Protein AF-A0A4U9ZBL6-F1 (afdb_monomer)

Solvent-accessible surface area (backbone atoms only — not comparable to full-atom values): 5218 Å² total; per-residue (Å²): 132,87,84,85,39,73,48,75,58,97,87,41,84,41,80,49,54,67,68,59,52,52,50,53,50,51,53,56,50,48,52,54,49,50,54,52,52,32,59,74,69,66,59,68,58,75,70,77,56,37,86,82,82,50,43,71,72,68,67,58,67,85,88,62,63,62,66,62,52,52,52,51,50,53,52,53,51,54,54,60,76,73,109

Secondary structure (DSSP, 8-state):
-PPPEEEEETTEEEEE-HHHHHHHHHHHHHHHHHHHHHHHTT---GGGG-SSS-HHHHT--TT--HHHHHHHHHHHHHHHHT-

pLDDT: mean 89.41, std 8.42, range [69.0, 97.94]

Structure (mmCIF, N/CA/C/O backbone):
data_AF-A0A4U9ZBL6-F1
#
_entry.id   AF-A0A4U9ZBL6-F1
#
loop_
_atom_site.group_PDB
_atom_site.id
_atom_site.type_symbol
_atom_site.label_atom_id
_atom_site.label_alt_id
_atom_site.label_comp_id
_atom_site.label_asym_id
_atom_site.label_entity_id
_atom_site.label_seq_id
_atom_site.pdbx_PDB_ins_code
_atom_site.Cartn_x
_atom_site.Cartn_y
_atom_site.Cartn_z
_atom_site.occupancy
_atom_site.B_iso_or_equiv
_atom_site.auth_seq_id
_atom_site.auth_comp_id
_atom_site.auth_asym_id
_atom_site.auth_atom_id
_atom_site.pdbx_PDB_model_num
ATOM 1 N N . MET A 1 1 ? -16.207 0.211 37.759 1.00 72.56 1 MET A N 1
ATOM 2 C CA . MET A 1 1 ? -16.730 1.113 36.706 1.00 72.56 1 MET A CA 1
ATOM 3 C C . MET A 1 1 ? -16.857 0.323 35.414 1.00 72.56 1 MET A C 1
ATOM 5 O O . MET A 1 1 ? -15.908 -0.373 35.0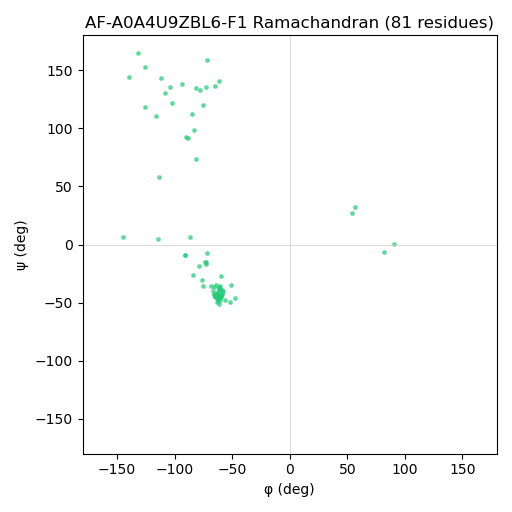73 1.00 72.56 1 MET A O 1
ATOM 9 N N . LYS A 1 2 ? -18.003 0.375 34.724 1.00 80.69 2 LYS A N 1
ATOM 10 C CA . LYS A 1 2 ? -18.142 -0.259 33.403 1.00 80.69 2 LYS A CA 1
ATOM 11 C C . LYS A 1 2 ? -17.422 0.616 32.374 1.00 80.69 2 LYS A C 1
ATOM 13 O O . LYS A 1 2 ? -17.750 1.793 32.260 1.00 80.69 2 LYS A O 1
ATOM 18 N N . LYS A 1 3 ? -16.413 0.067 31.690 1.00 86.88 3 LYS A N 1
ATOM 19 C CA . LYS A 1 3 ? -15.740 0.749 30.578 1.00 86.88 3 LYS A CA 1
ATOM 20 C C . LYS A 1 3 ? -16.678 0.759 29.375 1.00 86.88 3 LYS A C 1
ATOM 22 O O . LYS A 1 3 ? -17.318 -0.247 29.082 1.00 86.88 3 LYS A O 1
ATOM 27 N N . GLU A 1 4 ? -16.771 1.899 28.708 1.00 93.25 4 GLU A N 1
ATOM 28 C CA . GLU A 1 4 ? -17.520 2.038 27.464 1.00 93.25 4 GLU A CA 1
ATOM 29 C C . GLU A 1 4 ? -16.542 2.090 26.292 1.00 93.25 4 GLU A C 1
ATOM 31 O O . GLU A 1 4 ? -15.534 2.793 26.359 1.00 93.25 4 GLU A O 1
ATOM 36 N N . TYR A 1 5 ? -16.843 1.351 25.226 1.00 95.19 5 TYR A N 1
ATOM 37 C CA . TYR A 1 5 ? -15.991 1.235 24.047 1.00 95.19 5 TYR A CA 1
ATOM 38 C C . TYR A 1 5 ? -16.657 1.909 22.852 1.00 95.19 5 TYR A C 1
ATOM 40 O O . TYR A 1 5 ? -17.878 1.852 22.691 1.00 95.19 5 TYR A O 1
ATOM 48 N N . TYR A 1 6 ? -15.848 2.556 22.017 1.00 95.94 6 TYR A N 1
ATOM 49 C CA . TYR A 1 6 ? -16.319 3.341 20.882 1.00 95.94 6 TYR A CA 1
ATOM 50 C C . TYR A 1 6 ? -15.419 3.124 19.664 1.00 95.94 6 TYR A C 1
ATOM 52 O O . TYR A 1 6 ? -14.202 3.020 19.812 1.00 95.94 6 TYR A O 1
ATOM 60 N N . LEU A 1 7 ? -16.018 3.108 18.475 1.00 95.62 7 LEU A N 1
ATOM 61 C CA . LEU A 1 7 ? -15.336 3.092 17.179 1.00 95.62 7 LEU A CA 1
ATOM 62 C C . LEU A 1 7 ? -15.842 4.247 16.31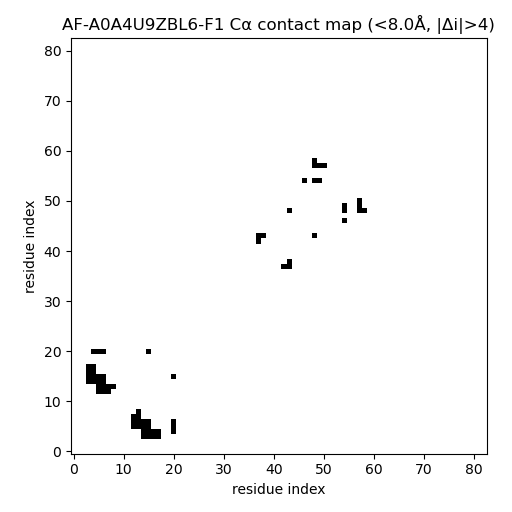2 1.00 95.62 7 LEU A C 1
ATOM 64 O O . LEU A 1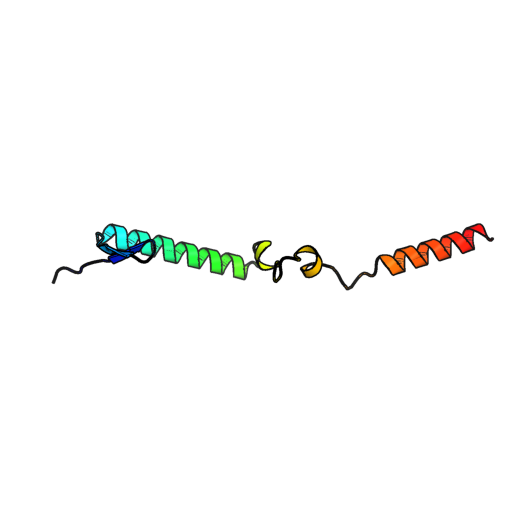 7 ? -16.975 4.699 16.475 1.00 95.62 7 LEU A O 1
ATOM 68 N N . TYR A 1 8 ? -15.003 4.729 15.397 1.00 94.44 8 TYR A N 1
ATOM 69 C CA . TYR A 1 8 ? -15.382 5.758 14.432 1.00 94.44 8 TYR A CA 1
ATOM 70 C C . TYR A 1 8 ? -15.649 5.119 13.072 1.00 94.44 8 TYR A C 1
ATOM 72 O O . TYR A 1 8 ? -14.760 4.485 12.511 1.00 94.44 8 TYR A O 1
ATOM 80 N N . VAL A 1 9 ? -16.856 5.306 12.540 1.00 92.88 9 VAL A N 1
ATOM 81 C CA . VAL A 1 9 ? -17.267 4.792 11.226 1.00 92.88 9 VAL A CA 1
ATOM 82 C C . VAL A 1 9 ? -17.788 5.968 10.410 1.00 92.88 9 VAL A C 1
ATOM 84 O O . VAL A 1 9 ? -18.719 6.648 10.835 1.00 92.88 9 VAL A O 1
ATOM 87 N N . GLY A 1 10 ? -17.140 6.273 9.282 1.00 92.06 10 GLY A N 1
ATOM 88 C CA . GLY A 1 10 ? -17.511 7.427 8.448 1.00 92.06 10 GLY A CA 1
ATOM 89 C C . GLY A 1 10 ? -17.491 8.769 9.198 1.00 92.06 10 GLY A C 1
ATOM 90 O O . GLY A 1 10 ? -18.325 9.629 8.945 1.00 92.06 10 GLY A O 1
ATOM 91 N N . GLY A 1 11 ? -16.598 8.924 10.183 1.00 92.75 11 GLY A N 1
ATOM 92 C CA . GLY A 1 11 ? -16.509 10.119 11.035 1.00 92.75 11 GLY A CA 1
ATOM 93 C C . GLY A 1 11 ? -17.495 10.163 12.211 1.00 92.75 11 GLY A C 1
ATOM 94 O O . GLY A 1 11 ? -17.364 11.025 13.077 1.00 92.75 11 GLY A O 1
ATOM 95 N N . GLN A 1 12 ? -18.435 9.220 12.310 1.00 95.31 12 GLN A N 1
ATOM 96 C CA . GLN A 1 12 ? -19.382 9.146 13.425 1.00 95.31 12 GLN A CA 1
ATOM 97 C C . GLN A 1 12 ? -18.875 8.224 14.534 1.00 95.31 12 GLN A C 1
ATOM 99 O O . GLN A 1 12 ? -18.357 7.140 14.269 1.00 95.31 12 GLN A O 1
ATOM 104 N N . LYS A 1 13 ? -19.055 8.644 15.791 1.00 95.62 13 LYS A N 1
ATOM 105 C CA . LYS A 1 13 ? -18.674 7.871 16.979 1.00 95.62 13 LYS A CA 1
ATOM 106 C C . LYS A 1 13 ? -19.789 6.891 17.352 1.00 95.62 13 LYS A C 1
ATOM 108 O O . LYS A 1 13 ? -20.846 7.304 17.820 1.00 95.62 13 LYS A O 1
ATOM 113 N N . VAL A 1 14 ? -19.529 5.597 17.202 1.00 96.44 14 VAL A N 1
ATOM 114 C CA . VAL A 1 14 ? -20.471 4.505 17.482 1.00 96.44 14 VAL A CA 1
ATO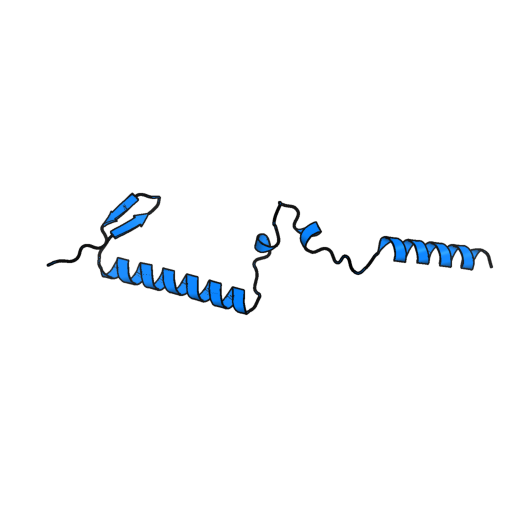M 115 C C . VAL A 1 14 ? -20.037 3.765 18.744 1.00 96.44 14 VAL A C 1
ATOM 117 O O . VAL A 1 14 ? -18.873 3.391 18.883 1.00 96.44 14 VAL A O 1
ATOM 120 N N . LYS A 1 15 ? -20.965 3.554 19.683 1.00 96.19 15 LYS A N 1
ATOM 121 C CA . LYS A 1 15 ? -20.724 2.749 20.889 1.00 96.19 15 LYS A CA 1
ATOM 122 C C . LYS A 1 15 ? -20.777 1.264 20.538 1.00 96.19 15 LYS A C 1
ATOM 124 O O . LYS A 1 15 ? -21.711 0.828 19.872 1.00 96.19 15 LYS A O 1
ATOM 129 N N . VAL A 1 16 ? -19.803 0.492 21.008 1.00 95.50 16 VAL A N 1
ATOM 130 C CA . VAL A 1 16 ? -19.665 -0.939 20.696 1.00 95.50 16 VAL A CA 1
ATOM 131 C C . VAL A 1 16 ? -19.441 -1.773 21.954 1.00 95.50 16 VAL A C 1
ATOM 133 O O . VAL A 1 16 ? -19.127 -1.243 23.024 1.00 95.50 16 VAL A O 1
ATOM 136 N N . SER A 1 17 ? -19.611 -3.091 21.833 1.00 95.62 17 SER A N 1
ATOM 137 C CA . SER A 1 17 ? -19.201 -4.027 22.878 1.00 95.62 17 SER A CA 1
ATOM 138 C C . SER A 1 17 ? -17.675 -4.139 22.950 1.00 95.62 17 SER A C 1
ATOM 140 O O . SER A 1 17 ? -16.958 -3.838 21.992 1.00 95.62 17 SER A O 1
ATOM 142 N N . GLU A 1 18 ? -17.171 -4.592 24.098 1.00 95.00 18 GLU A N 1
ATOM 143 C CA . GLU A 1 18 ? -15.739 -4.825 24.299 1.00 95.00 18 GLU A CA 1
ATOM 144 C C . GLU A 1 18 ? -15.172 -5.844 23.297 1.00 95.00 18 GLU A C 1
ATOM 146 O O . GLU A 1 18 ? -14.073 -5.649 22.781 1.00 95.00 18 GLU A O 1
ATOM 151 N N . ASP A 1 19 ? -15.929 -6.897 22.984 1.00 95.50 19 ASP A N 1
ATOM 152 C CA . ASP A 1 19 ? -15.493 -7.943 22.055 1.00 95.50 19 ASP A CA 1
ATOM 153 C C . ASP A 1 19 ? -15.306 -7.395 20.638 1.00 95.50 19 ASP A C 1
ATOM 155 O O . ASP A 1 19 ? -14.266 -7.627 20.020 1.00 95.50 19 ASP A O 1
ATOM 159 N N . ILE A 1 20 ? -16.255 -6.582 20.156 1.00 95.25 20 ILE A N 1
ATOM 160 C CA . ILE A 1 20 ? -16.152 -5.920 18.847 1.00 95.25 20 ILE A CA 1
ATOM 161 C C . ILE A 1 20 ? -14.950 -4.974 18.824 1.00 95.25 20 ILE A C 1
ATOM 163 O O . ILE A 1 20 ? -14.191 -4.96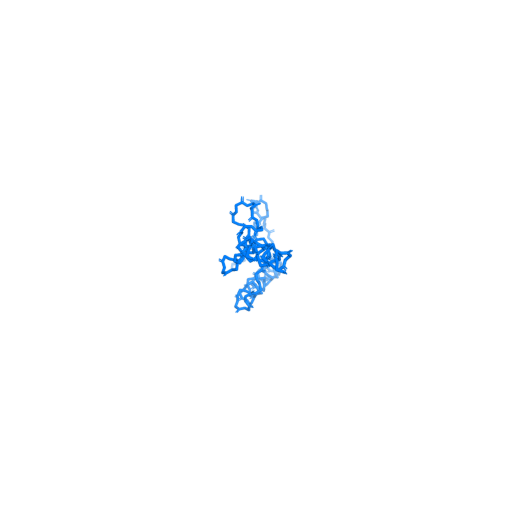2 17.857 1.00 95.25 20 ILE A O 1
ATOM 167 N N . TYR A 1 21 ? -14.739 -4.210 19.897 1.00 95.62 21 TYR A N 1
ATOM 168 C CA . TYR A 1 21 ? -13.602 -3.298 19.997 1.00 95.62 21 TYR A CA 1
ATOM 169 C C . TYR A 1 21 ? -12.256 -4.034 19.918 1.00 95.62 21 TYR A C 1
ATOM 171 O O . TYR A 1 21 ? -11.349 -3.594 19.210 1.00 95.62 21 TYR A O 1
ATOM 179 N N . LYS A 1 22 ? -12.127 -5.166 20.625 1.00 95.75 22 LYS A N 1
ATOM 180 C CA . LYS A 1 22 ? -10.910 -5.993 20.618 1.00 95.75 22 LYS A CA 1
ATOM 181 C C . LYS A 1 22 ? -10.646 -6.613 19.251 1.00 95.75 22 LYS A C 1
ATOM 183 O O . LYS A 1 22 ? -9.500 -6.602 18.809 1.00 95.75 22 LYS A O 1
ATOM 188 N N . VAL A 1 23 ? -11.680 -7.144 18.596 1.00 97.00 23 VAL A N 1
ATOM 189 C CA . VAL A 1 23 ? -11.552 -7.721 17.249 1.00 97.00 23 VAL A CA 1
ATOM 190 C C . VAL A 1 23 ? -11.142 -6.644 16.251 1.00 97.00 23 VAL A C 1
ATOM 192 O O . VAL A 1 23 ? -10.145 -6.825 15.563 1.00 97.00 23 VAL A O 1
ATOM 195 N N . TYR A 1 24 ? -11.824 -5.494 16.245 1.00 95.12 24 TYR A N 1
ATOM 196 C CA . TYR A 1 24 ? -11.480 -4.377 15.364 1.00 95.12 24 TYR A CA 1
ATOM 197 C C . TYR A 1 24 ? -10.003 -3.994 15.480 1.00 95.12 24 TYR A C 1
ATOM 199 O O . TYR A 1 24 ? -9.312 -3.881 14.473 1.00 95.12 24 TYR A O 1
ATOM 207 N N . TRP A 1 25 ? -9.505 -3.821 16.708 1.00 93.81 25 TRP A N 1
ATOM 208 C CA . TRP A 1 25 ? -8.113 -3.432 16.914 1.00 93.81 25 TRP A CA 1
ATOM 209 C C . TRP A 1 25 ? -7.116 -4.516 16.525 1.00 93.81 25 TRP A C 1
ATOM 211 O O . TRP A 1 25 ? -6.072 -4.180 15.977 1.00 93.81 25 TRP A O 1
ATOM 221 N N . ARG A 1 26 ? -7.440 -5.793 16.751 1.00 95.88 26 ARG A N 1
ATOM 222 C CA . ARG A 1 26 ? -6.598 -6.911 16.312 1.00 95.88 26 ARG A CA 1
ATOM 223 C C . ARG A 1 26 ? -6.429 -6.916 14.795 1.00 95.88 26 ARG A C 1
ATOM 225 O O . ARG A 1 26 ? -5.300 -7.005 14.326 1.00 95.88 26 ARG A O 1
ATOM 232 N N . GLU A 1 27 ? -7.524 -6.772 14.052 1.00 95.81 27 GLU A N 1
ATOM 233 C CA . GLU A 1 27 ? -7.484 -6.697 12.586 1.00 95.81 27 GLU A CA 1
ATOM 234 C C . GLU A 1 27 ? -6.686 -5.472 12.119 1.00 95.81 27 GLU A C 1
ATOM 236 O O . GLU A 1 27 ? -5.803 -5.579 11.272 1.00 95.81 27 GLU A O 1
ATOM 241 N N . ARG A 1 28 ? -6.907 -4.315 12.755 1.00 94.31 28 ARG A N 1
ATOM 242 C CA . ARG A 1 28 ? -6.178 -3.071 12.460 1.00 94.31 28 ARG A CA 1
ATOM 243 C C . ARG A 1 28 ? -4.674 -3.168 12.705 1.00 94.31 28 ARG A C 1
ATOM 245 O O . ARG A 1 28 ? -3.900 -2.534 11.993 1.00 94.31 28 ARG A O 1
ATOM 252 N N . GLU A 1 29 ? -4.247 -3.880 13.744 1.00 94.31 29 GLU A N 1
ATOM 253 C CA . GLU A 1 29 ? -2.821 -4.114 13.995 1.00 94.31 29 GLU A CA 1
ATOM 254 C C . GLU A 1 29 ? -2.236 -5.150 13.037 1.00 94.31 29 GLU A C 1
ATOM 256 O O . GLU A 1 29 ? -1.101 -4.984 12.590 1.00 94.31 29 GLU A O 1
ATOM 261 N N . HIS A 1 30 ? -3.010 -6.175 12.675 1.00 95.62 30 HIS A N 1
ATOM 262 C CA . HIS A 1 30 ? -2.591 -7.173 11.699 1.00 95.62 30 HIS A CA 1
ATOM 263 C C . HIS A 1 30 ? -2.354 -6.559 10.312 1.00 95.62 30 HIS A C 1
ATOM 265 O O . HIS A 1 30 ? -1.311 -6.802 9.710 1.00 95.62 30 HIS A O 1
ATOM 271 N N . GLU A 1 31 ? -3.255 -5.691 9.849 1.00 92.88 31 GLU A N 1
ATOM 272 C CA . GLU A 1 31 ? -3.112 -4.965 8.582 1.00 92.88 31 GLU A CA 1
ATOM 273 C C . GLU A 1 31 ? -1.847 -4.089 8.565 1.00 92.88 31 GLU A C 1
ATOM 275 O O . GLU A 1 31 ? -1.058 -4.142 7.624 1.00 92.88 31 GLU A O 1
ATOM 280 N N . LYS A 1 32 ? -1.578 -3.360 9.659 1.00 92.75 32 LYS A N 1
ATOM 281 C CA . LYS A 1 32 ? -0.335 -2.579 9.805 1.00 92.75 32 LYS A CA 1
ATOM 282 C C . LYS A 1 32 ? 0.919 -3.446 9.775 1.00 92.75 32 LYS A C 1
ATOM 284 O O . LYS A 1 32 ? 1.947 -3.017 9.255 1.00 92.75 32 LYS A O 1
ATOM 289 N N . TYR A 1 33 ? 0.869 -4.627 10.385 1.00 94.19 33 TYR A N 1
ATOM 290 C CA . TYR A 1 33 ? 1.988 -5.562 10.359 1.00 94.19 33 TYR A CA 1
ATOM 291 C C . TYR A 1 33 ? 2.265 -6.050 8.933 1.00 94.19 33 TYR A C 1
ATOM 293 O O . TYR A 1 33 ? 3.419 -6.037 8.512 1.00 94.19 33 TYR A O 1
ATOM 301 N N . LEU A 1 34 ? 1.223 -6.418 8.180 1.00 91.25 34 LEU A N 1
ATOM 302 C CA . LEU A 1 34 ? 1.360 -6.820 6.777 1.00 91.25 34 LEU A CA 1
ATOM 303 C C . LEU A 1 34 ? 1.972 -5.697 5.933 1.00 91.25 34 LEU A C 1
ATOM 305 O O . LEU A 1 34 ? 2.954 -5.934 5.239 1.00 91.25 34 LEU A O 1
ATOM 309 N N . GLU A 1 35 ? 1.502 -4.458 6.097 1.00 87.25 35 GLU A N 1
ATOM 310 C CA . GLU A 1 35 ? 2.072 -3.303 5.394 1.00 87.25 35 GLU A CA 1
ATOM 311 C C . GLU A 1 35 ? 3.575 -3.118 5.696 1.00 87.25 35 GLU A C 1
ATOM 313 O O . GLU A 1 35 ? 4.372 -2.818 4.805 1.00 87.25 35 GLU A O 1
ATOM 318 N N . GLN A 1 36 ? 3.999 -3.322 6.949 1.00 89.00 36 GLN A N 1
ATOM 319 C CA . GLN A 1 36 ? 5.420 -3.268 7.313 1.00 89.00 36 GLN A CA 1
ATOM 320 C C . GLN A 1 36 ? 6.233 -4.398 6.673 1.00 89.00 36 GLN A C 1
ATOM 322 O O . GLN A 1 36 ? 7.366 -4.169 6.242 1.00 89.00 36 GLN A O 1
ATOM 327 N N . VAL A 1 37 ? 5.675 -5.610 6.623 1.00 91.19 37 VAL A N 1
ATOM 328 C CA . VAL A 1 37 ? 6.310 -6.769 5.983 1.00 91.19 37 VAL A CA 1
ATOM 329 C C . VAL A 1 37 ? 6.468 -6.533 4.481 1.00 91.19 37 VAL A C 1
ATOM 331 O O . VAL A 1 37 ? 7.559 -6.751 3.955 1.00 91.19 37 VAL A O 1
ATOM 334 N N . ASP A 1 38 ? 5.439 -6.019 3.811 1.00 87.44 38 ASP A N 1
ATOM 335 C CA . ASP A 1 38 ? 5.474 -5.717 2.377 1.00 87.44 38 ASP A CA 1
ATOM 336 C C . ASP A 1 38 ? 6.534 -4.660 2.056 1.00 87.44 38 ASP A C 1
ATOM 338 O O . ASP A 1 38 ? 7.396 -4.876 1.198 1.00 87.44 38 ASP A O 1
ATOM 342 N N . ARG A 1 39 ? 6.571 -3.564 2.829 1.00 83.88 39 ARG A N 1
ATOM 343 C CA . ARG A 1 39 ? 7.602 -2.520 2.690 1.00 83.88 39 ARG A CA 1
AT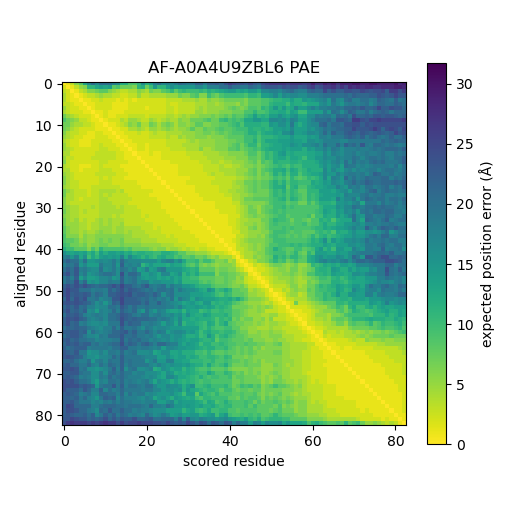OM 344 C C . ARG A 1 39 ? 9.015 -3.065 2.889 1.00 83.88 39 ARG A C 1
ATOM 346 O O . ARG A 1 39 ? 9.915 -2.699 2.137 1.00 83.88 39 ARG A O 1
ATOM 353 N N . LYS A 1 40 ? 9.223 -3.940 3.880 1.00 88.56 40 LYS A N 1
ATOM 354 C CA . LYS A 1 40 ? 10.533 -4.561 4.144 1.00 88.56 40 LYS A CA 1
ATOM 355 C C . LYS A 1 40 ? 10.993 -5.451 2.988 1.00 88.56 40 LYS A C 1
ATOM 357 O O . LYS A 1 40 ? 12.187 -5.523 2.720 1.00 88.56 40 LYS A O 1
ATOM 362 N N . ASN A 1 41 ? 10.060 -6.128 2.327 1.00 87.12 41 ASN A N 1
ATOM 363 C CA . ASN A 1 41 ? 10.346 -6.996 1.187 1.00 87.12 41 ASN A CA 1
ATOM 364 C C . ASN A 1 41 ? 10.366 -6.243 -0.152 1.00 87.12 41 ASN A C 1
ATOM 366 O O . ASN A 1 41 ? 10.471 -6.884 -1.194 1.00 87.12 41 ASN A O 1
ATOM 370 N N . HIS A 1 42 ? 10.259 -4.908 -0.141 1.00 76.25 42 HIS A N 1
ATOM 371 C CA . HIS A 1 42 ? 10.138 -4.080 -1.344 1.00 76.25 42 HIS A CA 1
ATOM 372 C C . HIS A 1 42 ? 8.979 -4.506 -2.264 1.00 76.25 42 HIS A C 1
ATOM 374 O O . HIS A 1 42 ? 9.005 -4.262 -3.469 1.00 76.25 42 HIS A O 1
ATOM 380 N N . LEU A 1 43 ? 7.937 -5.113 -1.687 1.00 77.31 43 LEU A N 1
ATOM 381 C CA . LEU A 1 43 ? 6.685 -5.426 -2.369 1.00 77.31 43 LEU A CA 1
ATOM 382 C C . LEU A 1 43 ? 5.834 -4.157 -2.387 1.00 77.31 43 LEU A C 1
ATOM 384 O O . LEU A 1 43 ? 4.898 -3.979 -1.613 1.00 77.31 43 LEU A O 1
ATOM 388 N N . LEU A 1 44 ? 6.239 -3.220 -3.236 1.00 70.12 44 LEU A N 1
ATOM 389 C CA . LEU A 1 44 ? 5.520 -1.978 -3.459 1.00 70.12 44 LEU A CA 1
ATOM 390 C C . LEU A 1 44 ? 4.363 -2.229 -4.431 1.00 70.12 44 LEU A C 1
ATOM 392 O O . LEU A 1 44 ? 4.531 -2.874 -5.466 1.00 70.12 44 LEU A O 1
ATOM 396 N N . PHE A 1 45 ? 3.180 -1.695 -4.120 1.00 71.25 45 PHE A N 1
ATOM 397 C CA . PHE A 1 45 ? 2.099 -1.632 -5.101 1.00 71.25 45 PHE A CA 1
ATOM 398 C C . PHE A 1 45 ? 2.548 -0.768 -6.281 1.00 71.25 45 PHE A C 1
ATOM 400 O O . PHE A 1 45 ? 3.136 0.291 -6.062 1.00 71.25 45 PHE A O 1
ATOM 407 N N . PHE A 1 46 ? 2.207 -1.152 -7.514 1.00 69.00 46 PHE A N 1
ATOM 408 C CA . PHE A 1 46 ? 2.511 -0.351 -8.709 1.00 69.00 46 PHE A CA 1
ATOM 409 C C . PHE A 1 46 ? 2.052 1.112 -8.574 1.00 69.00 46 PHE A C 1
ATOM 411 O O . PHE A 1 46 ? 2.767 2.019 -8.978 1.00 69.00 46 PHE A O 1
ATOM 418 N N . LEU A 1 47 ? 0.921 1.344 -7.896 1.00 69.50 47 LEU A N 1
ATOM 419 C CA . LEU A 1 47 ? 0.400 2.680 -7.581 1.00 69.50 47 LEU A CA 1
ATOM 420 C C . LEU A 1 47 ? 1.342 3.551 -6.740 1.00 69.50 47 LEU A C 1
ATOM 422 O O . LEU A 1 47 ? 1.272 4.766 -6.824 1.00 69.50 47 LEU A O 1
ATOM 426 N N . SER A 1 48 ? 2.215 2.967 -5.919 1.00 72.88 48 SER A N 1
ATOM 427 C CA . SER A 1 48 ? 3.166 3.756 -5.122 1.00 72.88 48 SER A CA 1
ATOM 428 C C . SER A 1 48 ? 4.316 4.344 -5.947 1.00 72.88 48 SER A C 1
ATOM 430 O O . SER A 1 48 ? 5.002 5.242 -5.467 1.00 72.88 48 SER A O 1
ATOM 432 N N . LEU A 1 49 ? 4.517 3.850 -7.172 1.00 73.00 49 LEU A N 1
ATOM 433 C CA . LEU A 1 49 ? 5.473 4.393 -8.139 1.00 73.00 49 LEU A CA 1
ATOM 434 C C . LEU A 1 49 ? 4.836 5.457 -9.046 1.00 73.00 49 LEU A C 1
ATOM 436 O O . LEU A 1 49 ? 5.543 6.122 -9.794 1.00 73.00 49 LEU A O 1
ATOM 440 N N . ASP A 1 50 ? 3.515 5.623 -8.983 1.00 74.81 50 ASP A N 1
ATOM 441 C CA . ASP A 1 50 ? 2.786 6.640 -9.730 1.00 74.81 50 ASP A CA 1
ATOM 442 C C . ASP A 1 50 ? 2.706 7.927 -8.896 1.00 74.81 50 ASP A C 1
ATOM 444 O O . ASP A 1 50 ? 1.851 8.071 -8.019 1.00 74.81 50 ASP A O 1
ATOM 448 N N . GLN A 1 51 ? 3.671 8.830 -9.094 1.00 74.12 51 GLN A N 1
ATOM 449 C CA . GLN A 1 51 ? 3.792 10.051 -8.287 1.00 74.12 51 GLN A CA 1
ATOM 450 C C . GLN A 1 51 ? 2.901 11.196 -8.793 1.00 74.12 51 GLN A C 1
ATOM 452 O O . GLN A 1 51 ? 2.503 12.061 -8.012 1.00 74.12 51 GLN A O 1
ATOM 457 N N . ASP A 1 52 ? 2.582 11.202 -10.085 1.00 81.75 52 ASP A N 1
ATOM 458 C CA . ASP A 1 52 ? 1.999 12.335 -10.809 1.00 81.75 52 ASP A CA 1
ATOM 459 C C . ASP A 1 52 ? 0.987 11.929 -11.900 1.00 81.75 52 ASP A C 1
ATOM 461 O O . ASP A 1 52 ? 0.484 12.788 -12.625 1.00 81.75 52 ASP A O 1
ATOM 465 N N . GLY A 1 53 ? 0.645 10.640 -12.000 1.00 78.44 53 GLY A N 1
ATOM 466 C CA . GLY A 1 53 ? -0.210 10.089 -13.054 1.00 78.44 53 GLY A CA 1
ATOM 467 C C . GLY A 1 53 ? 0.566 9.602 -14.283 1.00 78.44 53 GLY A C 1
ATOM 468 O O . GLY A 1 53 ? -0.056 9.124 -15.235 1.00 78.44 53 GLY A O 1
ATOM 469 N N . HIS A 1 54 ? 1.900 9.707 -14.274 1.00 78.75 54 HIS A N 1
ATOM 470 C CA . HIS A 1 54 ? 2.799 9.299 -15.355 1.00 78.75 54 HIS A CA 1
ATOM 471 C C . HIS A 1 54 ? 3.693 8.116 -14.943 1.00 78.75 54 HIS A C 1
ATOM 473 O O . HIS A 1 54 ? 4.919 8.159 -15.011 1.00 78.75 54 HIS A O 1
ATOM 479 N N . PHE A 1 55 ? 3.071 7.000 -14.544 1.00 80.19 55 PHE A N 1
ATOM 480 C CA . PHE A 1 55 ? 3.764 5.771 -14.122 1.00 80.19 55 PHE A CA 1
ATOM 481 C C . PHE A 1 55 ? 4.895 5.312 -15.062 1.00 80.19 55 PHE A C 1
ATOM 483 O O . PHE A 1 55 ? 5.968 4.959 -14.580 1.00 80.19 55 PHE A O 1
ATOM 490 N N . SER A 1 56 ? 4.666 5.304 -16.381 1.00 79.38 56 SER A N 1
ATOM 491 C CA . SER A 1 56 ? 5.654 4.833 -17.366 1.00 79.38 56 SER A CA 1
ATOM 492 C C . SER A 1 56 ? 6.953 5.636 -17.329 1.00 79.38 56 SER A C 1
ATOM 494 O O . SER A 1 56 ? 8.027 5.061 -17.492 1.00 79.38 56 SER A O 1
ATOM 496 N N . ASP A 1 57 ? 6.849 6.940 -17.077 1.00 81.69 57 ASP A N 1
ATOM 497 C CA . ASP A 1 57 ? 7.993 7.848 -17.032 1.00 81.69 57 ASP A CA 1
ATOM 498 C C . ASP A 1 57 ? 8.772 7.665 -15.718 1.00 81.69 57 ASP A C 1
ATOM 500 O O . ASP A 1 57 ? 9.994 7.743 -15.702 1.00 81.69 57 ASP A O 1
ATOM 504 N N . ASN A 1 58 ? 8.091 7.296 -14.628 1.00 79.06 58 ASN A N 1
ATOM 505 C CA . ASN A 1 58 ? 8.711 7.046 -13.320 1.00 79.06 58 ASN A CA 1
ATOM 506 C C . ASN A 1 58 ? 9.532 5.740 -13.245 1.00 79.06 58 ASN A C 1
ATOM 508 O O . ASN A 1 58 ? 10.296 5.554 -12.296 1.00 79.06 58 ASN A O 1
ATOM 512 N N . ILE A 1 59 ? 9.370 4.821 -14.205 1.00 82.19 59 ILE A N 1
ATOM 513 C CA . ILE A 1 59 ? 10.079 3.526 -14.246 1.00 82.19 59 ILE A CA 1
ATOM 514 C C . ILE A 1 59 ? 11.035 3.388 -15.435 1.00 82.19 59 ILE A C 1
ATOM 516 O O . ILE A 1 59 ? 11.580 2.301 -15.650 1.00 82.19 59 ILE A O 1
ATOM 520 N N . ILE A 1 60 ? 11.199 4.443 -16.235 1.00 83.62 60 ILE A N 1
ATOM 521 C CA . ILE A 1 60 ? 12.035 4.392 -17.430 1.00 83.62 60 ILE A CA 1
ATOM 522 C C . ILE A 1 60 ? 13.505 4.174 -17.049 1.00 83.62 60 ILE A C 1
ATOM 524 O O . ILE A 1 60 ? 14.024 4.770 -16.106 1.00 83.62 60 ILE A O 1
ATOM 528 N N . ASP A 1 61 ? 14.183 3.289 -17.779 1.00 84.81 61 ASP A N 1
ATOM 529 C CA . ASP A 1 61 ? 15.619 3.079 -17.611 1.00 84.81 61 ASP A CA 1
ATOM 530 C C . ASP A 1 61 ? 16.389 4.138 -18.405 1.00 84.81 61 ASP A C 1
ATOM 532 O O . ASP A 1 61 ? 16.592 4.012 -19.611 1.00 84.81 61 ASP A O 1
ATOM 536 N N . GLU A 1 62 ? 16.835 5.184 -17.714 1.00 88.38 62 GLU A N 1
ATOM 537 C CA . GLU A 1 62 ? 17.637 6.261 -18.305 1.00 88.38 62 GLU A CA 1
ATOM 538 C C . GLU A 1 62 ? 19.081 5.835 -18.636 1.00 88.38 62 GLU A C 1
ATOM 540 O O . GLU A 1 62 ? 19.827 6.597 -19.253 1.00 88.38 62 GLU A O 1
ATOM 545 N N . SER A 1 63 ? 19.514 4.631 -18.236 1.00 92.19 63 SER A N 1
ATOM 546 C CA . SER A 1 63 ? 20.875 4.153 -18.514 1.00 92.19 63 S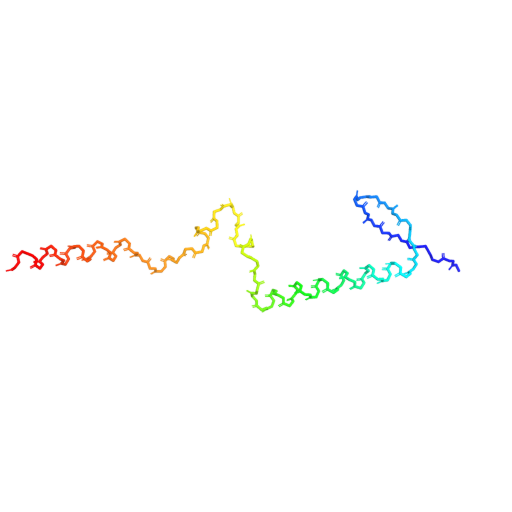ER A CA 1
ATOM 547 C C . SER A 1 63 ? 21.065 3.644 -19.946 1.00 92.19 63 SER A C 1
ATOM 549 O O . SER A 1 63 ? 22.203 3.568 -20.422 1.00 92.19 63 SER A O 1
ATOM 551 N N . VAL A 1 64 ? 19.971 3.322 -20.648 1.00 91.44 64 VAL A N 1
ATOM 552 C CA . VAL A 1 64 ? 19.991 2.803 -22.019 1.00 91.44 64 VAL A CA 1
ATOM 553 C C . VAL A 1 64 ? 19.309 3.777 -22.973 1.00 91.44 64 VAL A C 1
ATOM 555 O O . VAL A 1 64 ? 18.091 3.915 -23.001 1.00 91.44 64 VAL A O 1
ATOM 558 N N . ASP A 1 65 ? 20.113 4.389 -23.836 1.00 93.56 65 ASP A N 1
ATOM 559 C CA . ASP A 1 65 ? 19.638 5.259 -24.910 1.00 93.56 65 ASP A CA 1
ATOM 560 C C . ASP A 1 65 ? 19.336 4.433 -26.172 1.00 93.56 65 ASP A C 1
ATOM 562 O O . ASP A 1 65 ? 20.213 4.142 -26.993 1.00 93.56 65 ASP A O 1
ATOM 566 N N . VAL A 1 66 ? 18.079 3.999 -26.295 1.00 92.50 66 VAL A N 1
ATOM 567 C CA . VAL A 1 66 ? 17.610 3.177 -27.422 1.00 92.50 66 VAL A CA 1
ATOM 568 C C . VAL A 1 66 ? 17.667 3.949 -28.742 1.00 92.50 66 VAL A C 1
ATOM 570 O O . VAL A 1 66 ? 18.009 3.360 -29.768 1.00 92.50 66 VAL A O 1
ATOM 573 N N . GLU A 1 67 ? 17.377 5.251 -28.724 1.00 93.62 67 GLU A N 1
ATOM 574 C CA . GLU A 1 67 ? 17.390 6.098 -29.921 1.00 93.62 67 GLU A CA 1
ATOM 575 C C . GLU A 1 67 ? 18.791 6.120 -30.533 1.00 93.62 67 GLU A C 1
ATOM 577 O O . GLU A 1 67 ? 18.974 5.736 -31.690 1.00 93.62 67 GLU A O 1
ATOM 582 N N . LYS A 1 68 ? 19.807 6.402 -29.713 1.00 96.25 68 LYS A N 1
ATOM 583 C CA . LYS A 1 68 ? 21.207 6.403 -30.146 1.00 96.25 68 LYS A CA 1
ATOM 584 C C . LYS A 1 68 ? 21.690 5.044 -30.659 1.00 96.25 68 LYS A C 1
ATOM 586 O O . LYS A 1 68 ? 22.493 4.984 -31.598 1.00 96.25 68 LYS A O 1
ATOM 591 N N . ILE A 1 69 ? 21.239 3.942 -30.050 1.00 96.81 69 ILE A N 1
ATOM 592 C CA . ILE A 1 69 ? 21.570 2.583 -30.517 1.00 96.81 69 ILE A CA 1
ATOM 593 C C . ILE A 1 69 ? 21.014 2.363 -31.928 1.00 96.81 69 ILE A C 1
ATOM 595 O O . ILE A 1 69 ? 21.746 1.907 -32.811 1.00 96.81 69 ILE A O 1
ATOM 599 N N . VAL A 1 70 ? 19.747 2.719 -32.150 1.00 97.44 70 VAL A N 1
ATOM 600 C CA . VAL A 1 70 ? 19.083 2.572 -33.451 1.00 97.44 70 VAL A CA 1
ATOM 601 C C . VAL A 1 70 ? 19.731 3.476 -34.501 1.00 97.44 70 VAL A C 1
ATOM 603 O O . VAL A 1 70 ? 20.050 3.001 -35.591 1.00 97.44 70 VAL A O 1
ATOM 606 N N . GLU A 1 71 ? 20.016 4.739 -34.174 1.00 97.94 71 GLU A N 1
ATOM 607 C CA . GLU A 1 71 ? 20.734 5.665 -35.063 1.00 97.94 71 GLU A CA 1
ATOM 608 C C . GLU A 1 71 ? 22.091 5.103 -35.500 1.00 97.94 71 GLU A C 1
ATOM 610 O O . GLU A 1 71 ? 22.422 5.076 -36.690 1.00 97.94 71 GLU A O 1
ATOM 615 N N . THR A 1 72 ? 22.868 4.594 -34.539 1.00 97.81 72 THR A N 1
ATOM 616 C CA . THR A 1 72 ? 24.183 4.001 -34.809 1.00 97.81 72 THR A CA 1
ATOM 617 C C . THR A 1 72 ? 24.056 2.782 -35.724 1.00 97.81 72 THR A C 1
ATOM 619 O O . THR A 1 72 ? 24.858 2.614 -36.647 1.00 97.81 72 THR A O 1
ATOM 622 N N . GLN A 1 73 ? 23.040 1.940 -35.510 1.00 97.81 73 GLN A N 1
ATOM 623 C CA . GLN A 1 73 ? 22.786 0.779 -36.360 1.00 97.81 73 GLN A CA 1
ATOM 624 C C . GLN A 1 73 ? 22.452 1.195 -37.800 1.00 97.81 73 GLN A C 1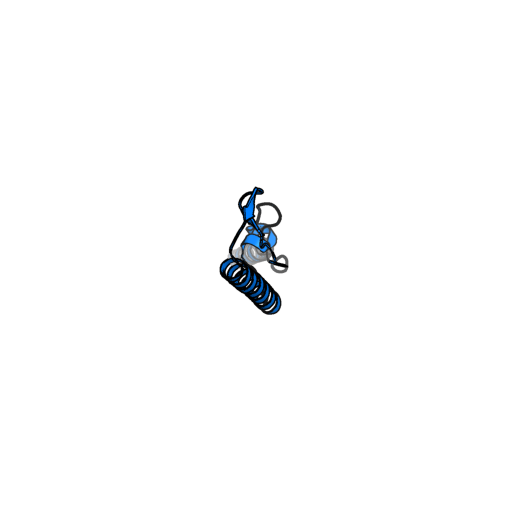
ATOM 626 O O . GLN A 1 73 ? 23.053 0.662 -38.736 1.00 97.81 73 GLN A O 1
ATOM 631 N N . ILE A 1 74 ? 21.571 2.183 -37.981 1.00 97.88 74 ILE A N 1
ATOM 632 C CA . ILE A 1 74 ? 21.205 2.719 -39.302 1.00 97.88 74 ILE A CA 1
ATOM 633 C C . ILE A 1 74 ? 22.443 3.270 -40.025 1.00 97.88 74 ILE A C 1
ATOM 635 O O . ILE A 1 74 ? 22.644 3.005 -41.215 1.00 97.88 74 ILE A O 1
ATOM 639 N N . MET A 1 75 ? 23.315 3.997 -39.319 1.00 97.25 75 MET A N 1
ATOM 640 C CA . MET A 1 75 ? 24.570 4.494 -39.891 1.00 97.25 75 MET A CA 1
ATOM 641 C C . MET A 1 75 ? 25.488 3.356 -40.356 1.00 97.25 75 MET A C 1
ATOM 643 O O . MET A 1 75 ? 26.025 3.414 -41.464 1.00 97.25 75 MET A O 1
ATOM 647 N N . ILE A 1 76 ? 25.657 2.310 -39.540 1.00 97.75 76 ILE A N 1
ATOM 648 C CA . ILE A 1 76 ? 26.477 1.141 -39.893 1.00 97.75 76 ILE A CA 1
ATOM 649 C C . ILE A 1 76 ? 25.912 0.432 -41.129 1.00 97.75 76 ILE A C 1
ATOM 651 O O . ILE A 1 76 ? 26.675 0.070 -42.026 1.00 97.75 76 ILE A O 1
ATOM 655 N N . GLU A 1 77 ? 24.594 0.240 -41.201 1.00 97.81 77 GLU A N 1
ATOM 656 C CA . GLU A 1 77 ? 23.932 -0.366 -42.363 1.00 97.81 77 GLU A CA 1
ATOM 657 C C . GLU A 1 77 ? 24.111 0.477 -43.627 1.00 97.81 77 GLU A C 1
ATOM 659 O O . GLU A 1 77 ? 24.430 -0.058 -44.688 1.00 97.81 77 GLU A O 1
ATOM 664 N N . THR A 1 78 ? 23.998 1.800 -43.506 1.00 97.44 78 THR A N 1
ATOM 665 C CA . THR A 1 78 ? 24.215 2.731 -44.622 1.00 97.44 78 THR A CA 1
ATOM 666 C C . THR A 1 78 ? 25.634 2.615 -45.176 1.00 97.44 78 THR A C 1
ATOM 668 O O . THR A 1 78 ? 25.816 2.527 -46.389 1.00 97.44 78 THR A O 1
ATOM 671 N N . VAL A 1 79 ? 26.643 2.554 -44.300 1.00 96.56 79 VAL A N 1
ATOM 672 C CA . VAL A 1 79 ? 28.043 2.367 -44.711 1.00 96.56 79 VAL A CA 1
ATOM 673 C C . VAL A 1 79 ? 28.255 0.995 -45.351 1.00 96.56 79 VAL A C 1
ATOM 675 O O . VAL A 1 79 ? 28.914 0.910 -46.382 1.00 96.56 79 VAL A O 1
ATOM 678 N N . ARG A 1 80 ? 27.682 -0.075 -44.785 1.00 95.50 80 ARG A N 1
ATOM 679 C CA . ARG A 1 80 ? 27.787 -1.431 -45.354 1.00 95.50 80 ARG A CA 1
ATOM 680 C C . ARG A 1 80 ? 27.191 -1.530 -46.751 1.00 95.50 80 ARG A C 1
ATOM 682 O O . ARG A 1 80 ? 27.760 -2.220 -47.579 1.00 95.50 80 ARG A O 1
ATOM 689 N N . ASN A 1 81 ? 26.076 -0.851 -47.005 1.00 96.69 81 ASN A N 1
ATOM 690 C CA . ASN A 1 81 ? 25.443 -0.839 -48.324 1.00 96.69 81 ASN A CA 1
ATOM 691 C C . ASN A 1 81 ? 26.220 -0.002 -49.355 1.00 96.69 81 ASN A C 1
ATOM 693 O O . ASN A 1 81 ? 25.963 -0.124 -50.550 1.00 96.69 81 ASN A O 1
ATOM 697 N N . ALA A 1 82 ? 27.126 0.871 -48.905 1.00 93.62 82 ALA A N 1
ATOM 698 C CA . ALA A 1 82 ? 27.929 1.738 -49.763 1.00 93.62 82 ALA A CA 1
ATOM 699 C C . ALA A 1 8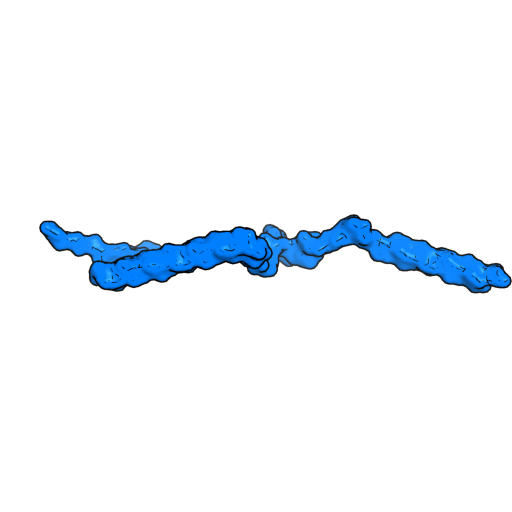2 ? 29.285 1.129 -50.177 1.00 93.62 82 ALA A C 1
ATOM 701 O O . ALA A 1 82 ? 29.969 1.725 -51.012 1.00 93.62 82 ALA A O 1
ATOM 702 N N . ILE A 1 83 ? 29.678 -0.012 -49.596 1.00 85.25 83 ILE A N 1
ATOM 703 C CA . ILE A 1 83 ? 30.902 -0.774 -49.913 1.00 85.25 83 ILE A CA 1
ATOM 704 C C . ILE A 1 83 ? 30.514 -2.024 -50.701 1.00 85.25 83 ILE A C 1
ATOM 706 O O . ILE A 1 83 ? 31.194 -2.302 -51.713 1.00 85.25 83 ILE A O 1
#

Foldseek 3Di:
DDDWDWDADPNDIDTDDPVVRVVVVVVVVVVVVVVVVCVVVVVDDLVVQCPDVCSVVSPDDPVDDPVVVVVVVVVVVVVVVVD

Mean predicted aligned error: 10.41 Å

Nearest PDB structures (foldseek):
  5o61-assembly1_b  TM=4.975E-01  e=3.999E+00  Mycolicibacterium smegmatis MC2 155
  7mt7-assembly1_0  TM=5.020E-01  e=7.789E+00  Mycobacterium tuberculosis H37Rv
  7kgb-assembly1_0  TM=5.150E-01  e=8.326E+00  Mycobacterium tuberculosis H37Rv

Organism: Streptococcus anginosus (NCBI:txid1328)

Sequence (83 aa):
MKKEYYLYVGGQKVKVSEDIYKVYWREREHEKYLEQVDRKNHLLFFLSLDQDGHFSDNIIDESVDVEKIVETQIMIETVRNAI

Radius of gyration: 28.06 Å; Cα contacts (8 Å, |Δi|>4): 34; chains: 1; bounding box: 52×20×87 Å